Protein AF-A0A7J4J0P8-F1 (afdb_monomer)

Structure (mmCIF, N/CA/C/O backbone):
data_AF-A0A7J4J0P8-F1
#
_entry.id   AF-A0A7J4J0P8-F1
#
loop_
_atom_site.group_PDB
_atom_site.id
_atom_site.type_symbol
_atom_site.label_atom_id
_atom_site.label_alt_id
_atom_site.label_comp_id
_atom_site.label_asym_id
_atom_site.label_entity_id
_atom_site.label_seq_id
_atom_site.pdbx_PDB_ins_code
_atom_site.Cartn_x
_atom_site.Cartn_y
_atom_site.Cartn_z
_atom_site.occupancy
_atom_site.B_iso_or_equiv
_atom_site.auth_seq_id
_atom_site.auth_comp_id
_atom_site.auth_asym_id
_atom_site.auth_atom_id
_atom_site.pdbx_PDB_model_num
ATOM 1 N N . PHE A 1 1 ? 7.779 9.824 1.868 1.00 83.19 1 PHE A N 1
ATOM 2 C CA . PHE A 1 1 ? 7.404 8.677 2.742 1.00 83.19 1 PHE A CA 1
ATOM 3 C C . PHE A 1 1 ? 8.252 8.633 4.006 1.00 83.19 1 PHE A C 1
ATOM 5 O O . PHE A 1 1 ? 9.426 8.984 3.925 1.00 83.19 1 PHE A O 1
ATOM 12 N N . ASP A 1 2 ? 7.695 8.176 5.131 1.00 88.50 2 ASP A N 1
ATOM 13 C CA . ASP A 1 2 ? 8.438 7.918 6.383 1.00 88.50 2 ASP A CA 1
ATO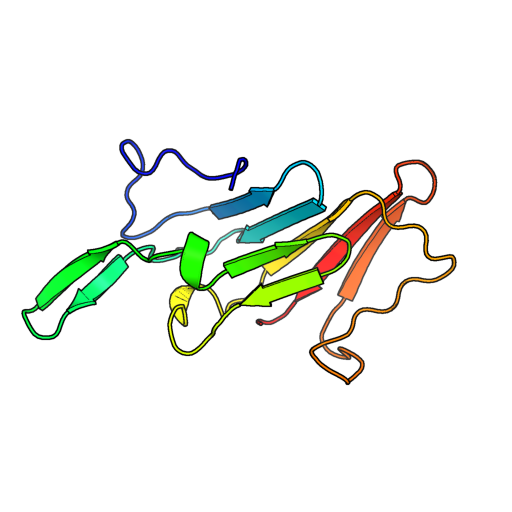M 14 C C . ASP A 1 2 ? 8.555 6.414 6.712 1.00 88.50 2 ASP A C 1
ATOM 16 O O . ASP A 1 2 ? 9.481 6.015 7.409 1.00 88.50 2 ASP A O 1
ATOM 20 N N . VAL A 1 3 ? 7.692 5.570 6.137 1.00 90.75 3 VAL A N 1
ATOM 21 C CA . VAL A 1 3 ? 7.823 4.109 6.133 1.00 90.75 3 VAL A CA 1
ATOM 22 C C . VAL A 1 3 ? 8.344 3.688 4.765 1.00 90.75 3 VAL A C 1
ATOM 24 O O . VAL A 1 3 ? 7.632 3.785 3.764 1.00 90.75 3 VAL A O 1
ATOM 27 N N . LYS A 1 4 ? 9.606 3.272 4.710 1.00 90.00 4 LYS A N 1
ATOM 28 C CA . LYS A 1 4 ? 10.288 2.767 3.512 1.00 90.00 4 LYS A CA 1
ATOM 29 C C . LYS A 1 4 ? 11.571 2.035 3.926 1.00 90.00 4 LYS A C 1
ATOM 31 O O . LYS A 1 4 ? 12.103 2.350 4.993 1.00 90.00 4 LYS A O 1
ATOM 36 N N . PRO A 1 5 ? 12.094 1.098 3.118 1.00 85.44 5 PRO A N 1
ATOM 37 C CA . PRO A 1 5 ? 13.397 0.506 3.393 1.00 85.44 5 PRO A CA 1
ATOM 38 C C . PRO A 1 5 ? 14.515 1.542 3.212 1.00 85.44 5 PRO A C 1
ATOM 40 O O . PRO A 1 5 ? 14.346 2.567 2.541 1.00 85.44 5 PRO A O 1
ATOM 43 N N . ASP A 1 6 ? 15.680 1.254 3.787 1.00 86.00 6 ASP A N 1
ATOM 44 C CA . ASP A 1 6 ? 16.890 2.009 3.483 1.00 86.00 6 ASP A CA 1
ATOM 45 C C . ASP A 1 6 ? 17.387 1.624 2.084 1.00 86.00 6 ASP A C 1
ATOM 47 O O . ASP A 1 6 ? 18.021 0.586 1.888 1.00 86.00 6 ASP A O 1
ATOM 51 N N . PHE A 1 7 ? 17.088 2.468 1.095 1.00 83.00 7 PHE A N 1
ATOM 52 C CA . PHE A 1 7 ? 17.482 2.261 -0.301 1.00 83.00 7 PHE A CA 1
ATOM 53 C C . PHE A 1 7 ? 18.998 2.302 -0.538 1.00 83.00 7 PHE A C 1
ATOM 55 O O . PHE A 1 7 ? 19.438 1.958 -1.632 1.00 83.00 7 PHE A O 1
ATOM 62 N N . ASN A 1 8 ? 19.800 2.742 0.436 1.00 83.56 8 ASN A N 1
ATOM 63 C CA . ASN A 1 8 ? 21.258 2.700 0.327 1.00 83.56 8 ASN A CA 1
ATOM 64 C C . ASN A 1 8 ? 21.842 1.381 0.843 1.00 83.56 8 ASN A C 1
ATOM 66 O O . ASN A 1 8 ? 22.951 1.025 0.457 1.00 83.56 8 ASN A O 1
ATOM 70 N N . ALA A 1 9 ? 21.101 0.659 1.684 1.00 83.56 9 ALA A N 1
ATOM 71 C CA . ALA A 1 9 ? 21.527 -0.607 2.279 1.00 83.56 9 ALA A CA 1
ATOM 72 C C . ALA A 1 9 ? 20.770 -1.831 1.730 1.00 83.56 9 ALA A C 1
ATOM 74 O O . ALA A 1 9 ? 21.167 -2.965 1.983 1.00 83.56 9 ALA A O 1
ATOM 75 N N . THR A 1 10 ? 19.676 -1.616 0.996 1.00 84.69 10 THR A N 1
ATOM 76 C CA . THR A 1 10 ? 18.821 -2.679 0.453 1.00 84.69 10 THR A CA 1
ATOM 77 C C . THR A 1 10 ? 19.107 -2.896 -1.026 1.00 84.69 10 THR A C 1
ATOM 79 O O . THR A 1 10 ? 19.220 -1.929 -1.780 1.00 84.69 10 THR A O 1
ATOM 82 N N . ASP A 1 11 ? 19.142 -4.156 -1.464 1.00 86.06 11 ASP A N 1
ATOM 83 C CA . ASP A 1 11 ? 19.132 -4.472 -2.891 1.00 86.06 11 ASP A CA 1
ATOM 84 C C . ASP A 1 11 ? 17.774 -4.107 -3.508 1.00 86.06 11 ASP A C 1
ATOM 86 O O . ASP A 1 11 ? 16.751 -4.763 -3.297 1.00 86.06 11 ASP A O 1
ATOM 90 N N . ILE A 1 12 ? 17.772 -3.018 -4.271 1.00 88.12 12 ILE A N 1
ATOM 91 C CA . ILE A 1 12 ? 16.588 -2.474 -4.935 1.00 88.12 12 ILE A CA 1
ATOM 92 C C . ILE A 1 12 ? 16.192 -3.249 -6.203 1.00 88.12 12 ILE A C 1
ATOM 94 O O . ILE A 1 12 ? 15.118 -2.994 -6.753 1.00 88.12 12 ILE A O 1
ATOM 98 N N . ASN A 1 13 ? 16.998 -4.230 -6.628 1.00 87.25 13 ASN A N 1
ATOM 99 C CA . ASN A 1 13 ? 16.713 -5.128 -7.753 1.00 87.25 13 ASN A CA 1
ATOM 100 C C . ASN A 1 13 ? 15.870 -6.348 -7.353 1.00 87.25 13 ASN A C 1
ATOM 102 O O . ASN A 1 13 ? 15.722 -7.294 -8.125 1.00 87.25 13 ASN A O 1
ATOM 106 N N . GLY A 1 14 ? 15.296 -6.353 -6.150 1.00 87.56 14 GLY A N 1
ATOM 107 C CA . GLY A 1 14 ? 14.478 -7.471 -5.695 1.00 87.56 14 GLY A CA 1
ATOM 108 C C . GLY A 1 14 ? 14.063 -7.356 -4.240 1.00 87.56 14 GLY A C 1
ATOM 109 O O . GLY A 1 14 ? 14.308 -8.273 -3.460 1.00 87.56 14 GLY A O 1
ATOM 110 N N . VAL A 1 15 ? 13.416 -6.251 -3.864 1.00 90.50 15 VAL A N 1
ATOM 111 C CA . VAL A 1 15 ? 13.032 -6.022 -2.468 1.00 90.50 15 VAL A CA 1
ATOM 112 C C . VAL A 1 15 ? 11.934 -6.998 -2.058 1.00 90.50 15 VAL A C 1
ATOM 114 O O . VAL A 1 15 ? 10.858 -7.028 -2.657 1.00 90.50 15 VAL A O 1
ATOM 117 N N . GLN A 1 16 ? 12.200 -7.775 -1.011 1.00 91.94 16 GLN A N 1
ATOM 118 C CA . GLN A 1 16 ? 11.222 -8.643 -0.360 1.00 91.94 16 GLN A CA 1
ATOM 119 C C . GLN A 1 16 ? 10.561 -7.932 0.814 1.00 91.94 16 GLN A C 1
ATOM 121 O O . GLN A 1 16 ? 11.196 -7.132 1.497 1.00 91.94 16 GLN A O 1
ATOM 126 N N . ASN A 1 17 ? 9.298 -8.272 1.085 1.00 91.12 17 ASN A N 1
ATOM 127 C CA . ASN A 1 17 ? 8.534 -7.729 2.214 1.00 91.12 17 ASN A CA 1
ATOM 128 C C . ASN A 1 17 ? 8.518 -6.192 2.224 1.00 91.12 17 ASN A C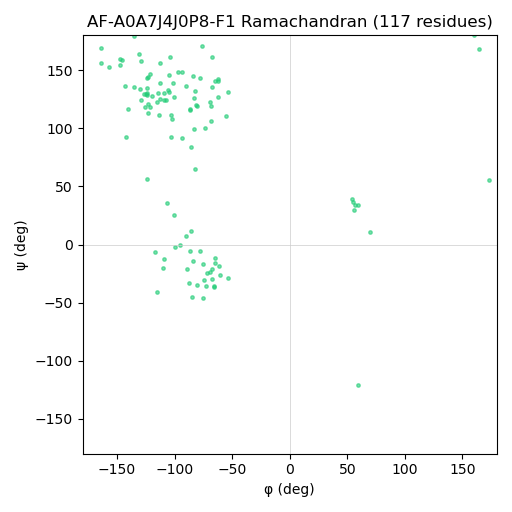 1
ATOM 130 O O . ASN A 1 17 ? 8.637 -5.560 3.273 1.00 91.12 17 ASN A O 1
ATOM 134 N N . LEU A 1 18 ? 8.399 -5.595 1.035 1.00 94.81 18 LEU A N 1
ATOM 135 C CA . LEU A 1 18 ? 8.437 -4.152 0.858 1.00 94.81 18 LEU A CA 1
ATOM 136 C C . LEU A 1 18 ? 7.274 -3.490 1.603 1.00 94.81 18 LEU A C 1
ATOM 138 O O . LEU A 1 18 ? 6.108 -3.809 1.355 1.00 94.81 18 LEU A O 1
ATOM 142 N N . GLU A 1 19 ? 7.596 -2.508 2.443 1.00 95.50 19 GLU A N 1
ATOM 143 C CA . GLU A 1 19 ? 6.625 -1.595 3.039 1.00 95.50 19 GLU A CA 1
ATOM 144 C C . GLU A 1 19 ? 6.856 -0.167 2.540 1.00 95.50 19 GLU A C 1
ATOM 146 O O . GLU A 1 19 ? 7.976 0.340 2.585 1.00 95.50 19 GLU A O 1
ATOM 151 N N . LEU A 1 20 ? 5.787 0.484 2.079 1.00 95.75 20 LEU A N 1
ATOM 152 C CA . LEU A 1 20 ? 5.779 1.887 1.661 1.00 95.75 20 LEU A CA 1
ATOM 153 C C . LEU A 1 20 ? 4.626 2.607 2.353 1.00 95.75 20 LEU A C 1
ATOM 155 O O . LEU A 1 20 ? 3.477 2.184 2.234 1.00 95.75 20 LEU A O 1
ATOM 159 N N . GLY A 1 21 ? 4.893 3.692 3.072 1.00 96.06 21 GLY A N 1
ATOM 160 C CA . GLY A 1 21 ? 3.866 4.325 3.889 1.00 96.06 21 GLY A CA 1
ATOM 161 C C . GLY A 1 21 ? 4.163 5.740 4.358 1.00 96.06 21 GLY A C 1
ATOM 162 O O . GLY A 1 21 ? 5.273 6.265 4.246 1.00 96.06 21 GLY A O 1
ATOM 163 N N . ILE A 1 22 ? 3.103 6.343 4.888 1.00 96.06 22 ILE A N 1
ATOM 164 C CA . ILE A 1 22 ? 3.130 7.559 5.690 1.00 96.06 22 ILE A CA 1
ATOM 165 C C . ILE A 1 22 ? 2.475 7.210 7.025 1.00 96.06 22 ILE A C 1
ATOM 167 O O . ILE A 1 22 ? 1.274 6.933 7.049 1.00 96.06 22 ILE A O 1
ATOM 171 N N . SER A 1 23 ? 3.227 7.221 8.128 1.00 93.56 23 SER A N 1
ATOM 172 C CA . SER A 1 23 ? 2.790 6.730 9.448 1.00 93.56 23 SER A CA 1
ATOM 173 C C . SER A 1 23 ? 1.480 7.357 9.921 1.00 93.56 23 SER A C 1
ATOM 175 O O . SER A 1 23 ? 0.705 6.722 10.629 1.00 93.56 23 SER A O 1
ATOM 177 N N . GLN A 1 24 ? 1.199 8.590 9.497 1.00 94.81 24 GLN A N 1
ATOM 178 C CA . GLN A 1 24 ? -0.037 9.298 9.823 1.00 94.81 24 GLN A CA 1
ATOM 179 C C . GLN A 1 24 ? -1.275 8.788 9.061 1.00 94.81 24 GLN A C 1
ATOM 181 O O . GLN A 1 24 ? -2.391 8.879 9.576 1.00 94.81 24 GLN A O 1
ATOM 186 N N . TYR A 1 25 ? -1.104 8.274 7.839 1.00 96.88 25 TYR A N 1
ATOM 187 C CA . TYR A 1 25 ? -2.206 8.007 6.906 1.00 96.88 25 TYR A CA 1
ATOM 188 C C . TYR A 1 25 ? -2.390 6.527 6.585 1.00 96.88 25 TYR A C 1
ATOM 190 O O . TYR A 1 25 ? -3.523 6.045 6.520 1.00 96.88 25 TYR A O 1
ATOM 198 N N . GLY A 1 26 ? -1.297 5.794 6.393 1.00 97.44 26 GLY A N 1
ATOM 199 C CA . GLY A 1 26 ? -1.356 4.390 6.027 1.00 97.44 26 GLY A CA 1
ATOM 200 C C . GLY A 1 26 ? -0.076 3.859 5.401 1.00 97.44 26 GLY A C 1
ATOM 201 O O . GLY A 1 26 ? 0.900 4.582 5.211 1.00 97.44 26 GLY A O 1
ATOM 202 N N . LYS A 1 27 ? -0.100 2.575 5.058 1.00 97.62 27 LYS A N 1
ATOM 203 C CA . LYS A 1 27 ? 0.981 1.883 4.360 1.00 97.62 27 LYS A CA 1
ATOM 204 C C . LYS A 1 27 ? 0.466 0.813 3.403 1.00 97.62 27 LYS A C 1
ATOM 206 O O . LYS A 1 27 ? -0.647 0.308 3.553 1.00 97.62 27 LYS A O 1
ATOM 211 N N . ILE A 1 28 ? 1.320 0.469 2.452 1.00 97.69 28 ILE A N 1
ATOM 212 C CA . ILE A 1 28 ? 1.214 -0.644 1.516 1.00 97.69 28 ILE A CA 1
ATOM 213 C C . ILE A 1 28 ? 2.277 -1.664 1.922 1.00 97.69 28 ILE A C 1
ATOM 215 O O . ILE A 1 28 ? 3.439 -1.292 2.079 1.00 97.69 28 ILE A O 1
ATOM 219 N N . SER A 1 29 ? 1.891 -2.927 2.060 1.00 97.44 29 SER A N 1
ATOM 220 C CA . SER A 1 29 ? 2.793 -4.033 2.382 1.00 97.44 29 SER A CA 1
ATOM 221 C C . SER A 1 29 ? 2.705 -5.110 1.295 1.00 97.44 29 SER A C 1
ATOM 223 O O . SER A 1 29 ? 1.637 -5.687 1.065 1.00 97.44 29 SER A O 1
ATOM 225 N N . TYR A 1 30 ? 3.836 -5.405 0.653 1.00 96.31 30 TYR A N 1
ATOM 226 C CA . TYR A 1 30 ? 3.991 -6.475 -0.336 1.00 96.31 30 TYR A CA 1
ATOM 227 C C . TYR A 1 30 ? 4.705 -7.667 0.307 1.00 96.31 30 TYR A C 1
ATOM 229 O O . TYR A 1 30 ? 5.933 -7.727 0.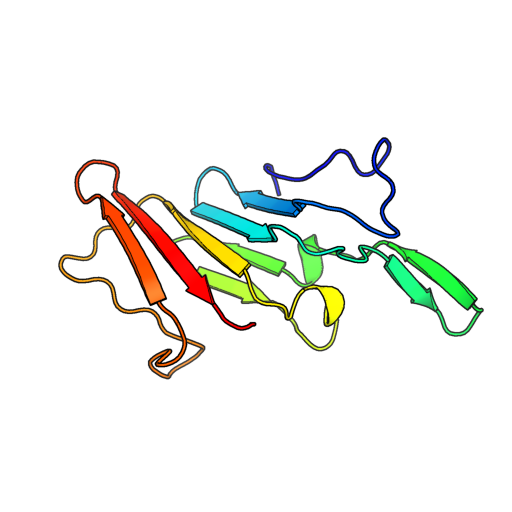344 1.00 96.31 30 TYR A O 1
ATOM 237 N N . ALA A 1 31 ? 3.939 -8.620 0.833 1.00 92.38 31 ALA A N 1
ATOM 238 C CA . ALA A 1 31 ? 4.490 -9.843 1.416 1.00 92.38 31 ALA A CA 1
ATOM 239 C C . ALA A 1 31 ? 4.761 -10.904 0.336 1.00 92.38 31 ALA A C 1
ATOM 241 O O . ALA A 1 31 ? 3.984 -11.039 -0.608 1.00 92.38 31 ALA A O 1
ATOM 242 N N . ASN A 1 32 ? 5.829 -11.693 0.503 1.00 87.25 32 ASN A N 1
ATOM 243 C CA . ASN A 1 32 ? 6.156 -12.845 -0.358 1.00 87.25 32 ASN A CA 1
ATOM 244 C C . ASN A 1 32 ? 6.276 -12.515 -1.861 1.00 87.25 32 ASN A C 1
ATOM 246 O O . ASN A 1 32 ? 5.993 -13.355 -2.719 1.00 87.25 32 ASN A O 1
ATOM 250 N N . LYS A 1 33 ? 6.681 -11.286 -2.194 1.00 88.44 33 LYS A N 1
ATOM 251 C CA . LYS A 1 33 ? 6.884 -10.829 -3.569 1.00 88.44 33 LYS A CA 1
ATOM 252 C C . LYS A 1 33 ? 8.193 -10.057 -3.667 1.00 88.44 33 LYS A C 1
ATOM 254 O O . LYS A 1 33 ? 8.460 -9.205 -2.825 1.00 88.44 33 LYS A O 1
ATOM 259 N N . ASN A 1 34 ? 8.971 -10.340 -4.711 1.00 91.69 34 ASN A N 1
ATOM 260 C CA . ASN A 1 34 ? 10.113 -9.513 -5.083 1.00 91.69 34 ASN A CA 1
ATOM 261 C C . ASN A 1 34 ? 9.594 -8.314 -5.877 1.00 91.69 34 ASN A C 1
ATOM 263 O O . ASN A 1 34 ? 8.975 -8.493 -6.930 1.00 91.69 34 ASN A O 1
ATOM 267 N N . ILE A 1 35 ? 9.841 -7.114 -5.366 1.00 94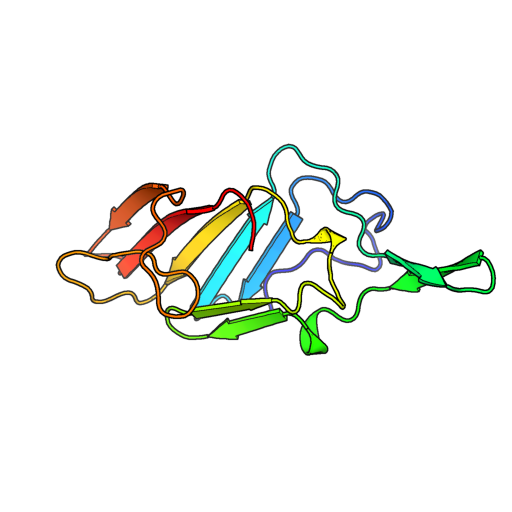.06 35 ILE A N 1
ATOM 268 C CA . ILE A 1 35 ? 9.492 -5.860 -6.024 1.00 94.06 35 ILE A CA 1
ATOM 269 C C . ILE A 1 35 ? 10.769 -5.204 -6.543 1.00 94.06 35 ILE A C 1
ATOM 271 O O . ILE A 1 35 ? 11.707 -4.955 -5.786 1.00 94.06 35 ILE A O 1
ATOM 275 N N . LEU A 1 36 ? 10.788 -4.913 -7.842 1.00 93.38 36 LEU A N 1
ATOM 276 C CA . LEU A 1 36 ? 11.847 -4.136 -8.476 1.00 93.38 36 LEU A CA 1
ATOM 277 C C . LEU A 1 36 ? 11.586 -2.653 -8.216 1.00 93.38 36 LEU A C 1
ATOM 279 O O . LEU A 1 36 ? 10.556 -2.127 -8.633 1.00 93.38 36 LEU A O 1
ATOM 283 N N . LEU A 1 37 ? 12.517 -1.982 -7.538 1.00 91.75 37 LEU A N 1
ATOM 284 C CA . LEU A 1 37 ? 12.481 -0.532 -7.314 1.00 91.75 37 LEU A CA 1
ATOM 285 C C . LEU A 1 37 ? 13.400 0.225 -8.277 1.00 91.75 3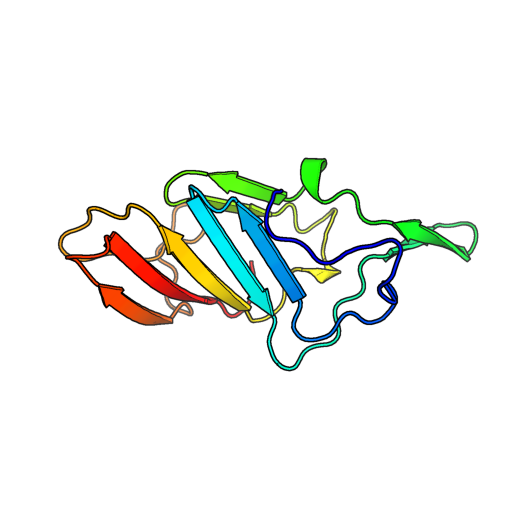7 LEU A C 1
ATOM 287 O O . LEU A 1 37 ? 13.821 1.354 -8.010 1.00 91.75 37 LEU A O 1
ATOM 291 N N . VAL A 1 38 ? 13.650 -0.395 -9.427 1.00 91.62 38 VAL A N 1
ATOM 292 C CA . VAL A 1 38 ? 14.355 0.168 -10.572 1.00 91.62 38 VAL A CA 1
ATOM 293 C C . VAL A 1 38 ? 13.537 -0.030 -11.848 1.00 91.62 38 VAL A C 1
ATOM 295 O O . VAL A 1 38 ? 12.672 -0.910 -11.939 1.00 91.62 38 VAL A O 1
ATOM 298 N N . LYS A 1 39 ? 13.813 0.802 -12.846 1.00 89.56 39 LYS A N 1
ATOM 299 C CA . LYS A 1 39 ? 13.396 0.617 -14.236 1.00 89.56 39 LYS A CA 1
ATOM 300 C C . LYS A 1 39 ? 14.643 0.644 -15.115 1.00 89.56 39 LYS A C 1
ATOM 302 O O . LYS A 1 39 ? 15.547 1.437 -14.870 1.00 89.56 39 LYS A O 1
ATOM 307 N N . THR A 1 40 ? 14.657 -0.177 -16.152 1.00 88.62 40 THR A N 1
ATOM 308 C CA . THR A 1 40 ? 15.730 -0.156 -17.146 1.00 88.62 40 THR A CA 1
ATOM 309 C C . THR A 1 40 ? 15.441 0.937 -18.174 1.00 88.62 40 THR A C 1
ATOM 311 O O . THR A 1 40 ? 14.348 0.991 -18.746 1.00 88.62 40 THR A O 1
ATOM 314 N N . THR A 1 41 ? 16.393 1.843 -18.380 1.00 87.81 41 THR A N 1
ATOM 315 C CA . THR A 1 41 ? 16.305 2.925 -19.368 1.00 87.81 41 THR A CA 1
ATOM 316 C C . THR A 1 41 ? 16.539 2.398 -20.786 1.00 87.81 41 THR A C 1
ATOM 318 O O . THR A 1 41 ? 16.969 1.263 -20.992 1.00 87.81 41 THR A O 1
ATOM 321 N N . ALA A 1 42 ? 16.305 3.240 -21.799 1.00 88.75 42 ALA A N 1
ATOM 322 C CA . ALA A 1 42 ? 16.603 2.897 -23.193 1.00 88.75 42 ALA A CA 1
ATOM 323 C C . ALA A 1 42 ? 18.101 2.612 -23.439 1.00 88.75 42 ALA A C 1
ATOM 325 O O . ALA A 1 42 ? 18.457 1.991 -24.437 1.00 88.75 42 ALA A O 1
ATOM 326 N N . GLN A 1 43 ? 18.968 3.064 -22.532 1.00 91.88 43 GLN A N 1
ATOM 327 C CA . GLN A 1 43 ? 20.412 2.863 -22.554 1.00 91.88 43 GLN A CA 1
ATOM 328 C C . GLN A 1 43 ? 20.848 1.585 -21.811 1.00 91.88 43 GLN A C 1
ATOM 330 O O . GLN A 1 43 ? 22.045 1.355 -21.674 1.00 91.88 43 GLN A O 1
ATOM 335 N N . ASN A 1 44 ? 19.905 0.738 -21.373 1.00 87.00 44 ASN A N 1
ATOM 336 C CA . ASN A 1 44 ? 20.149 -0.440 -20.529 1.00 87.00 44 ASN A CA 1
ATOM 337 C C . ASN A 1 44 ? 20.804 -0.105 -19.177 1.00 87.00 44 ASN A C 1
ATOM 339 O O . ASN A 1 44 ? 21.597 -0.886 -18.656 1.00 87.00 44 ASN A O 1
ATOM 343 N N . GLU A 1 45 ? 20.465 1.050 -18.605 1.00 87.38 45 GLU A N 1
ATOM 344 C CA . GLU A 1 45 ? 20.893 1.446 -17.263 1.00 87.38 45 GLU A CA 1
ATOM 345 C C . GLU A 1 45 ? 19.731 1.300 -16.280 1.00 87.38 45 GLU A C 1
ATOM 347 O O . GLU A 1 45 ? 18.580 1.556 -16.637 1.00 87.38 45 GLU A O 1
ATOM 352 N N . ASP A 1 46 ? 20.018 0.926 -15.035 1.00 88.00 46 ASP A N 1
ATOM 353 C CA . ASP A 1 46 ? 18.997 0.855 -13.992 1.00 88.00 46 ASP A CA 1
ATOM 354 C C . ASP A 1 46 ? 18.816 2.219 -13.318 1.00 88.00 46 ASP A C 1
ATOM 356 O O . ASP A 1 46 ? 19.711 2.749 -12.658 1.00 88.00 46 ASP A O 1
ATOM 360 N N . GLU A 1 47 ? 17.618 2.782 -13.455 1.00 88.75 47 GLU A N 1
ATOM 361 C CA . GLU A 1 47 ? 17.212 4.027 -12.812 1.00 88.75 47 GLU A CA 1
ATOM 362 C C . GLU A 1 47 ? 16.256 3.731 -11.650 1.00 88.75 47 GLU A C 1
ATOM 364 O O . GLU A 1 47 ? 15.284 2.985 -11.794 1.00 88.75 47 GLU A O 1
ATOM 369 N N . ARG A 1 48 ? 16.499 4.344 -10.485 1.00 88.94 48 ARG A N 1
ATOM 370 C CA . ARG A 1 48 ? 15.623 4.210 -9.309 1.00 88.94 48 ARG A CA 1
ATOM 371 C C . ARG A 1 48 ? 14.226 4.760 -9.603 1.00 88.94 48 ARG A C 1
ATOM 373 O O . ARG A 1 48 ? 14.079 5.814 -10.217 1.00 88.94 48 ARG A O 1
ATOM 380 N N . LEU A 1 49 ? 13.193 4.081 -9.105 1.00 90.44 49 LEU A N 1
ATOM 381 C CA . LEU A 1 49 ? 11.820 4.573 -9.228 1.00 90.44 49 LEU A CA 1
ATOM 382 C C . LEU A 1 49 ? 11.603 5.845 -8.401 1.00 90.44 49 LEU A C 1
ATOM 384 O O . LEU A 1 49 ? 11.970 5.911 -7.225 1.00 90.44 49 LEU A O 1
ATOM 388 N N . ASN A 1 50 ? 10.934 6.834 -8.995 1.00 89.62 50 ASN A N 1
ATOM 389 C CA . ASN A 1 50 ? 10.521 8.041 -8.289 1.00 89.62 50 ASN A CA 1
ATOM 390 C C . ASN A 1 50 ? 9.174 7.818 -7.586 1.00 89.62 50 ASN A C 1
ATOM 392 O O . ASN A 1 50 ? 8.107 8.140 -8.104 1.00 89.62 50 ASN A O 1
ATOM 396 N N . LEU A 1 51 ? 9.230 7.244 -6.385 1.00 91.88 51 LEU A N 1
ATOM 397 C CA . LEU A 1 51 ? 8.030 6.938 -5.609 1.00 91.88 51 LEU A CA 1
ATOM 398 C C . LEU A 1 51 ? 7.272 8.199 -5.173 1.00 91.88 51 LEU A C 1
ATOM 400 O O . LEU A 1 51 ? 6.049 8.171 -5.134 1.00 91.88 51 LEU A O 1
ATOM 404 N N . ASP A 1 52 ? 7.958 9.297 -4.843 1.00 89.25 52 ASP A N 1
ATOM 405 C CA . ASP A 1 52 ? 7.296 10.503 -4.320 1.00 89.25 52 ASP A CA 1
ATOM 406 C C . ASP A 1 52 ? 6.493 11.251 -5.406 1.00 89.25 52 ASP A C 1
ATOM 408 O O . ASP A 1 52 ? 5.540 11.960 -5.084 1.00 89.25 52 ASP A O 1
ATOM 412 N N . ALA A 1 53 ? 6.842 11.084 -6.689 1.00 91.81 53 ALA A N 1
ATOM 413 C CA . ALA A 1 53 ? 6.107 11.682 -7.807 1.00 91.81 53 ALA A CA 1
ATOM 414 C C . ALA A 1 53 ? 4.847 10.891 -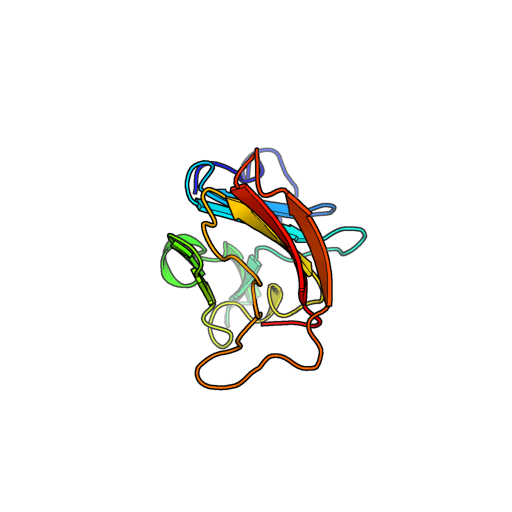8.199 1.00 91.81 53 ALA A C 1
ATOM 416 O O . ALA A 1 53 ? 3.842 11.481 -8.593 1.00 91.81 53 ALA A O 1
ATOM 417 N N . ASP A 1 54 ? 4.901 9.561 -8.096 1.00 94.00 54 ASP A N 1
ATOM 418 C CA . ASP A 1 54 ? 3.913 8.666 -8.708 1.00 94.00 54 ASP A CA 1
ATOM 419 C C . ASP A 1 54 ? 3.109 7.828 -7.697 1.00 94.00 54 ASP A C 1
ATOM 421 O O . ASP A 1 54 ? 2.151 7.151 -8.083 1.00 94.00 54 ASP A O 1
ATOM 425 N N . LEU A 1 55 ? 3.449 7.886 -6.405 1.00 95.50 55 LEU A N 1
ATOM 426 C CA . LEU A 1 55 ? 2.693 7.288 -5.307 1.00 95.50 55 LEU A CA 1
ATOM 427 C C . LEU A 1 55 ? 2.335 8.361 -4.269 1.00 95.50 55 LEU A C 1
ATOM 429 O O . LEU A 1 55 ? 3.187 9.073 -3.752 1.00 95.50 55 LEU A O 1
ATOM 433 N N . ASN A 1 56 ? 1.057 8.442 -3.908 1.00 96.25 56 ASN A N 1
ATOM 434 C CA . ASN A 1 56 ? 0.574 9.342 -2.865 1.00 96.25 56 ASN A CA 1
ATOM 435 C C . ASN A 1 56 ? -0.295 8.582 -1.863 1.00 96.25 56 ASN A C 1
ATOM 437 O O . ASN A 1 56 ? -1.197 7.837 -2.252 1.00 96.25 56 ASN A O 1
ATOM 441 N N . ILE A 1 57 ? -0.046 8.810 -0.575 1.00 97.12 57 ILE A N 1
ATOM 442 C CA . ILE A 1 57 ? -0.820 8.264 0.536 1.00 97.12 57 ILE A CA 1
ATOM 443 C C . ILE A 1 57 ? -1.346 9.446 1.345 1.00 97.12 57 ILE A C 1
ATOM 445 O O . ILE A 1 57 ? -0.586 10.230 1.903 1.00 97.12 57 ILE A O 1
ATOM 449 N N . SER A 1 58 ? -2.662 9.570 1.422 1.00 96.31 58 SER A N 1
ATOM 450 C CA . SER A 1 58 ? -3.340 10.599 2.201 1.00 96.31 58 SER A CA 1
ATOM 451 C C . SER A 1 58 ? -4.498 9.989 2.984 1.00 96.31 58 SER A C 1
ATOM 453 O O . SER A 1 58 ? -4.731 8.777 2.948 1.00 96.31 58 SER A O 1
ATOM 455 N N . GLN A 1 59 ? -5.215 10.810 3.750 1.00 96.12 59 GLN A N 1
ATOM 456 C CA . GLN A 1 59 ? -6.265 10.327 4.641 1.00 96.12 59 GLN A CA 1
ATOM 457 C C . GLN A 1 59 ? -7.318 9.501 3.882 1.00 96.12 59 GLN A C 1
ATOM 459 O O . GLN A 1 59 ? -8.098 10.030 3.092 1.00 96.12 59 GLN A O 1
ATOM 464 N N . GLY A 1 60 ? -7.352 8.191 4.145 1.00 95.69 60 GLY A N 1
ATOM 465 C CA . GLY A 1 60 ? -8.310 7.269 3.533 1.00 95.69 60 GLY A CA 1
ATOM 466 C C . GLY A 1 60 ? -8.107 7.001 2.037 1.00 95.69 60 GLY A C 1
ATOM 467 O O . GLY A 1 60 ? -8.994 6.415 1.418 1.00 95.69 60 GLY A O 1
ATOM 468 N N . LYS A 1 61 ? -6.985 7.427 1.440 1.00 95.69 61 LYS A N 1
ATOM 469 C CA . LYS A 1 61 ? -6.758 7.342 -0.007 1.00 95.69 61 LYS A CA 1
ATOM 470 C C . LYS A 1 61 ? -5.305 7.017 -0.334 1.00 95.69 61 LYS A C 1
ATOM 472 O O . LYS A 1 61 ? -4.384 7.624 0.199 1.00 95.69 61 LYS A O 1
ATOM 477 N N . ILE A 1 62 ? -5.118 6.110 -1.289 1.00 96.81 62 ILE A N 1
ATOM 478 C CA . ILE A 1 62 ? -3.826 5.841 -1.923 1.00 96.81 62 ILE A CA 1
ATOM 479 C C . ILE A 1 62 ? -4.003 6.013 -3.427 1.00 96.81 62 ILE A C 1
ATOM 481 O O . ILE A 1 62 ? -5.000 5.563 -3.989 1.00 96.81 62 ILE A O 1
ATOM 485 N N . THR A 1 63 ? -3.067 6.706 -4.068 1.00 95.31 63 THR A N 1
ATOM 486 C CA . THR A 1 63 ? -3.051 6.919 -5.520 1.00 95.31 63 THR A CA 1
ATOM 487 C C . THR A 1 63 ? -1.715 6.452 -6.069 1.00 95.31 63 THR A C 1
ATOM 489 O O . THR A 1 63 ? -0.686 6.862 -5.545 1.00 95.31 63 THR A O 1
ATOM 492 N N . LEU A 1 64 ? -1.745 5.622 -7.111 1.00 95.44 64 LEU A N 1
ATOM 493 C CA . LEU A 1 64 ? -0.566 5.126 -7.814 1.00 95.44 64 LEU A CA 1
ATOM 494 C C . LEU A 1 64 ? -0.721 5.406 -9.311 1.00 95.44 64 LEU A C 1
ATOM 496 O O . LEU A 1 64 ? -1.740 5.044 -9.902 1.00 95.44 64 LEU A O 1
ATOM 500 N N . ASN A 1 65 ? 0.292 6.001 -9.931 1.00 94.69 65 ASN A N 1
ATOM 501 C CA . ASN A 1 65 ? 0.378 6.104 -11.380 1.00 94.69 65 ASN A CA 1
ATOM 502 C C . ASN A 1 65 ? 0.964 4.812 -11.965 1.00 94.69 65 ASN A C 1
ATOM 504 O O . ASN A 1 65 ? 2.176 4.604 -11.980 1.00 94.69 65 ASN A O 1
ATOM 508 N N . GLN A 1 66 ? 0.090 3.938 -12.461 1.00 92.31 66 GLN A N 1
ATOM 509 C CA . GLN A 1 66 ? 0.475 2.619 -12.974 1.00 92.31 66 GLN A CA 1
ATOM 510 C C . GLN A 1 66 ? 1.319 2.668 -14.250 1.00 92.31 66 GLN A C 1
ATOM 512 O O . GLN A 1 66 ? 2.027 1.707 -14.535 1.00 92.31 66 GLN A O 1
ATOM 517 N N . ASN A 1 67 ? 1.269 3.774 -14.997 1.00 91.31 67 ASN A N 1
ATOM 518 C CA . ASN A 1 67 ? 2.101 3.953 -16.184 1.00 91.31 67 ASN A CA 1
ATOM 519 C C . ASN A 1 67 ? 3.565 4.213 -15.805 1.00 91.31 67 ASN A C 1
ATOM 521 O O . ASN A 1 67 ? 4.465 3.742 -16.494 1.00 91.31 67 ASN A O 1
ATOM 525 N N . SER A 1 68 ? 3.803 4.929 -14.702 1.00 91.12 68 SER A N 1
ATOM 526 C CA . SER A 1 68 ? 5.153 5.216 -14.202 1.00 91.12 68 SER A CA 1
ATOM 527 C C . SER A 1 68 ? 5.692 4.131 -13.268 1.00 91.12 68 SER A C 1
ATOM 529 O O . SER A 1 68 ? 6.896 3.888 -13.247 1.00 91.12 68 SER A O 1
ATOM 531 N N . LEU A 1 69 ? 4.814 3.484 -12.489 1.00 93.94 69 LEU A N 1
ATOM 532 C CA . LEU A 1 69 ? 5.164 2.479 -11.476 1.00 93.94 69 LEU A CA 1
ATOM 533 C C . LEU A 1 69 ? 4.433 1.136 -11.695 1.00 93.94 69 LEU A C 1
ATOM 535 O O . LEU A 1 69 ? 3.754 0.649 -10.782 1.00 93.94 69 LEU A O 1
ATOM 539 N N . PRO A 1 70 ? 4.553 0.491 -12.873 1.00 93.50 70 PRO A N 1
ATOM 540 C CA . PRO A 1 70 ? 3.924 -0.808 -13.122 1.00 93.50 70 PRO A CA 1
ATOM 541 C C . PRO A 1 70 ? 4.430 -1.899 -12.166 1.00 93.50 70 PRO A C 1
ATOM 543 O O . PRO A 1 70 ? 3.690 -2.830 -11.852 1.00 93.50 70 PRO A O 1
ATOM 546 N N . GLN A 1 71 ? 5.651 -1.760 -11.634 1.00 92.00 71 GLN A N 1
ATOM 547 C CA . GLN A 1 71 ? 6.257 -2.681 -10.666 1.00 92.00 71 GLN A CA 1
ATOM 548 C C . GLN A 1 71 ? 5.523 -2.722 -9.320 1.00 92.00 71 GLN A C 1
ATOM 550 O O . GLN A 1 71 ? 5.757 -3.636 -8.534 1.00 92.00 71 GLN A O 1
ATOM 555 N N . LEU A 1 72 ? 4.656 -1.746 -9.034 1.00 94.25 72 LEU A N 1
ATOM 556 C CA . LEU A 1 72 ? 3.843 -1.706 -7.817 1.00 94.25 72 LEU A CA 1
ATOM 557 C C . LEU A 1 72 ? 2.407 -2.196 -8.048 1.00 94.25 72 LEU A C 1
ATOM 559 O O . LEU A 1 72 ? 1.628 -2.301 -7.104 1.00 94.25 72 LEU A O 1
ATOM 563 N N . ASN A 1 73 ? 2.038 -2.543 -9.283 1.00 94.12 73 ASN A N 1
ATOM 564 C CA . ASN A 1 73 ? 0.719 -3.086 -9.589 1.00 94.12 73 ASN A CA 1
ATOM 565 C C . ASN A 1 73 ? 0.641 -4.599 -9.309 1.00 94.12 73 ASN A C 1
ATOM 567 O O . ASN A 1 73 ? 0.465 -5.413 -10.215 1.00 94.12 73 ASN A O 1
ATOM 571 N N . PHE A 1 74 ? 0.781 -4.973 -8.039 1.00 94.12 74 PHE A N 1
ATOM 572 C CA . PHE A 1 74 ? 0.700 -6.357 -7.576 1.00 94.12 74 PHE A CA 1
ATOM 573 C C . PHE A 1 74 ? -0.242 -6.495 -6.379 1.00 94.12 74 PHE A C 1
ATOM 575 O O . PHE A 1 74 ? -0.557 -5.494 -5.727 1.00 94.12 74 PHE A O 1
ATOM 582 N N . PRO A 1 75 ? -0.667 -7.731 -6.052 1.00 95.94 75 PRO A N 1
ATOM 583 C CA . PRO A 1 75 ? -1.404 -7.982 -4.830 1.00 95.94 75 PRO A CA 1
ATOM 584 C C . PRO A 1 75 ? -0.655 -7.454 -3.606 1.00 95.94 75 PRO A C 1
ATOM 586 O O . PRO A 1 75 ? 0.537 -7.717 -3.435 1.00 95.94 75 PRO A O 1
ATOM 589 N N . ALA A 1 76 ? -1.364 -6.716 -2.759 1.00 97.38 76 ALA A N 1
ATOM 590 C CA . ALA A 1 76 ? -0.792 -6.065 -1.589 1.00 97.38 76 ALA A CA 1
ATOM 591 C C . ALA A 1 76 ? -1.804 -5.989 -0.447 1.00 97.38 76 ALA A C 1
ATOM 593 O O . ALA A 1 76 ? -3.021 -6.046 -0.658 1.00 97.38 76 ALA A O 1
ATOM 594 N N . THR A 1 77 ? -1.288 -5.809 0.764 1.00 98.25 77 THR A N 1
ATOM 595 C CA . THR A 1 77 ? -2.090 -5.472 1.940 1.00 98.25 77 THR A CA 1
ATOM 596 C C . THR A 1 77 ? -1.966 -3.983 2.210 1.00 98.25 77 THR A C 1
ATOM 598 O O . THR A 1 77 ? -0.865 -3.451 2.330 1.00 98.25 77 THR A O 1
ATOM 601 N N . ILE A 1 78 ? -3.102 -3.310 2.322 1.00 98.06 78 ILE A N 1
ATOM 602 C CA . ILE A 1 78 ? -3.197 -1.898 2.653 1.00 98.06 78 ILE A CA 1
ATOM 603 C C . ILE A 1 78 ? -3.648 -1.758 4.099 1.00 98.06 78 ILE A C 1
ATOM 605 O O . ILE A 1 78 ? -4.658 -2.339 4.501 1.00 98.06 78 ILE A O 1
ATOM 609 N N . THR A 1 79 ? -2.939 -0.922 4.847 1.00 98.25 79 THR A N 1
ATOM 610 C CA . THR A 1 79 ? -3.341 -0.476 6.179 1.00 98.25 79 THR A CA 1
ATOM 611 C C . THR A 1 79 ? -3.588 1.022 6.129 1.00 98.25 79 THR A C 1
ATOM 613 O O . THR A 1 79 ? -2.689 1.778 5.778 1.00 98.25 79 THR A O 1
ATOM 616 N N . LEU A 1 80 ? -4.788 1.462 6.497 1.00 98.00 80 LEU A N 1
ATOM 617 C CA . LEU A 1 80 ? -5.144 2.874 6.624 1.00 98.00 80 LEU A CA 1
ATOM 618 C C . LEU A 1 80 ? -5.405 3.223 8.087 1.00 98.00 80 LEU A C 1
ATOM 620 O O . LEU A 1 80 ? -6.066 2.471 8.812 1.00 98.00 80 LEU A O 1
ATOM 624 N N . TYR A 1 81 ? -4.918 4.387 8.501 1.00 97.25 81 TYR A N 1
ATOM 625 C CA . TYR A 1 81 ? -5.055 4.901 9.860 1.00 97.25 81 TYR A CA 1
ATOM 626 C C . TYR A 1 81 ? -6.109 6.011 9.935 1.00 97.25 81 TYR A C 1
ATOM 628 O O . TYR A 1 81 ? -6.488 6.617 8.929 1.00 97.25 81 TYR A O 1
ATOM 636 N N . ASN A 1 82 ? -6.592 6.288 11.148 1.00 95.44 82 ASN A N 1
ATOM 637 C CA . ASN A 1 82 ? -7.561 7.352 11.430 1.00 95.44 82 ASN A CA 1
ATOM 638 C C . ASN A 1 82 ? -8.877 7.242 10.631 1.00 95.44 82 ASN A C 1
ATOM 640 O O . ASN A 1 82 ? -9.500 8.242 10.274 1.00 95.44 82 ASN A O 1
ATOM 644 N N . ILE A 1 83 ? -9.332 6.015 10.363 1.00 96.12 83 ILE A N 1
ATOM 645 C CA . ILE A 1 83 ? -10.561 5.739 9.615 1.00 96.12 83 ILE A CA 1
ATOM 646 C C . ILE A 1 83 ? -11.792 5.733 10.535 1.00 96.12 83 ILE A C 1
ATOM 648 O O . ILE A 1 83 ? -11.943 4.854 11.385 1.00 96.12 83 ILE A O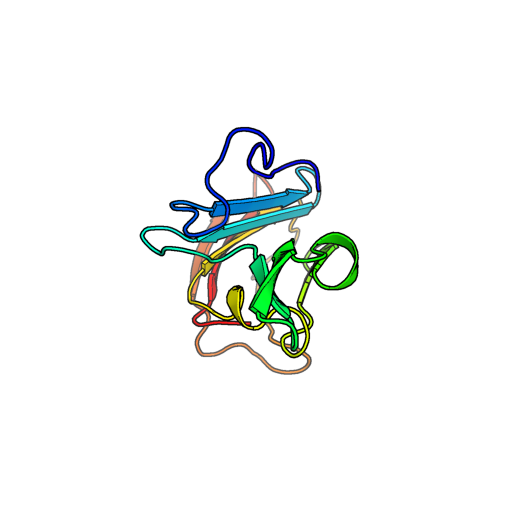 1
ATOM 652 N N . ASN A 1 84 ? -12.709 6.683 10.314 1.00 93.50 84 ASN A N 1
ATOM 653 C CA . ASN A 1 84 ? -13.918 6.912 11.126 1.00 93.50 84 ASN A CA 1
ATOM 654 C C . ASN A 1 84 ? -15.229 6.462 10.439 1.00 93.50 84 ASN A C 1
ATOM 656 O O . ASN A 1 84 ? -16.260 7.115 10.581 1.00 93.50 84 ASN A O 1
ATOM 660 N N . PHE A 1 85 ? -15.221 5.370 9.670 1.00 91.56 85 PHE A N 1
ATOM 661 C CA . PHE A 1 85 ? -16.441 4.863 9.026 1.00 91.56 85 PHE A CA 1
ATOM 662 C C . PHE A 1 85 ? -17.183 3.859 9.913 1.00 91.56 85 PHE A C 1
ATOM 664 O O . PHE A 1 85 ? -16.591 2.926 10.441 1.00 91.56 85 PHE A O 1
ATOM 671 N N . THR A 1 86 ? -18.513 3.953 10.003 1.00 90.25 86 THR A N 1
ATOM 672 C CA . THR A 1 86 ? -19.308 2.944 10.732 1.00 90.25 86 THR A CA 1
ATOM 673 C C . THR A 1 86 ? -19.241 1.570 10.058 1.00 90.25 86 THR A C 1
ATOM 675 O O . THR A 1 86 ? -19.206 0.546 10.751 1.00 90.25 86 THR A O 1
ATOM 678 N N . ARG A 1 87 ? -19.218 1.562 8.717 1.00 89.81 87 ARG A N 1
ATOM 679 C CA . ARG A 1 87 ? -19.084 0.391 7.838 1.00 89.81 87 ARG A CA 1
ATOM 680 C C . ARG A 1 87 ? -18.208 0.780 6.633 1.00 89.81 87 ARG A C 1
ATOM 682 O O . ARG A 1 87 ? -18.742 1.341 5.679 1.00 89.81 87 ARG A O 1
ATOM 689 N N . PRO A 1 88 ? -16.880 0.576 6.684 1.00 93.06 88 PRO A N 1
ATOM 690 C CA . PRO A 1 88 ? -16.001 0.966 5.586 1.00 93.06 88 PRO A CA 1
ATOM 691 C C . PRO A 1 88 ? -16.294 0.150 4.320 1.00 93.06 88 PRO A C 1
ATOM 693 O O . PRO A 1 88 ? -16.523 -1.056 4.392 1.00 93.06 88 PRO A O 1
ATOM 696 N N . GLN A 1 89 ? -16.247 0.813 3.165 1.00 94.81 89 GLN A N 1
ATOM 697 C CA . GLN A 1 89 ? -16.303 0.189 1.845 1.00 94.81 89 GLN A CA 1
ATOM 698 C C . GLN A 1 89 ? -15.067 0.611 1.054 1.00 94.81 89 GLN A C 1
ATOM 700 O O . GLN A 1 89 ? -14.752 1.799 0.975 1.00 94.81 89 GLN A O 1
ATOM 705 N N . ILE A 1 90 ? -14.376 -0.360 0.460 1.00 96.94 90 ILE A N 1
ATOM 706 C CA . ILE A 1 90 ? -13.210 -0.091 -0.382 1.00 96.94 90 ILE A CA 1
ATOM 707 C C . ILE A 1 90 ? -13.685 0.285 -1.786 1.00 96.94 90 ILE A C 1
ATOM 709 O O . ILE A 1 90 ? -14.528 -0.397 -2.372 1.00 96.94 90 ILE A O 1
ATOM 713 N N . ARG A 1 91 ? -13.137 1.372 -2.332 1.00 95.44 91 ARG A N 1
ATOM 714 C CA . ARG A 1 91 ? -13.417 1.848 -3.690 1.00 95.44 91 ARG A CA 1
ATOM 715 C C . ARG A 1 91 ? -12.125 1.955 -4.486 1.00 95.44 91 ARG A C 1
ATOM 717 O O . ARG A 1 91 ? -11.100 2.354 -3.939 1.00 95.44 91 ARG A O 1
ATOM 724 N N . LYS A 1 92 ? -12.204 1.641 -5.777 1.00 93.44 92 LYS A N 1
ATOM 725 C CA . LYS A 1 92 ? -11.144 1.871 -6.759 1.00 93.44 92 LYS A CA 1
ATOM 726 C C . LYS A 1 92 ? -11.650 2.918 -7.748 1.00 93.44 92 LYS A C 1
ATOM 728 O O . LYS A 1 92 ? -12.623 2.693 -8.466 1.00 93.44 92 LYS A O 1
ATOM 733 N N . GLY A 1 93 ? -11.045 4.106 -7.716 1.00 89.56 93 GLY A N 1
ATOM 734 C CA . GLY A 1 93 ? -11.567 5.272 -8.430 1.00 89.56 93 GLY A CA 1
ATOM 735 C C . GLY A 1 93 ? -12.988 5.622 -7.971 1.00 89.56 93 GLY A C 1
ATOM 736 O O . GLY A 1 93 ? -13.223 5.894 -6.794 1.00 89.56 93 GLY A O 1
ATOM 737 N N . THR A 1 94 ? -13.943 5.608 -8.900 1.00 89.94 94 THR A N 1
ATOM 738 C CA . THR A 1 94 ? -15.357 5.918 -8.635 1.00 89.94 94 THR A CA 1
ATOM 739 C C . THR A 1 94 ? -16.221 4.680 -8.388 1.00 89.94 94 THR A C 1
ATOM 741 O O . THR A 1 94 ? -17.409 4.820 -8.105 1.00 89.94 94 THR A O 1
ATOM 744 N N . GLN A 1 95 ? -15.669 3.468 -8.434 1.00 94.50 95 GLN A N 1
ATOM 745 C CA . GLN A 1 95 ? -16.438 2.227 -8.303 1.00 94.50 95 GLN A CA 1
ATOM 746 C C . GLN A 1 95 ? -16.099 1.484 -7.009 1.00 94.50 95 GLN A C 1
ATOM 748 O O . GLN A 1 95 ? -15.037 1.688 -6.415 1.00 94.50 95 GLN A O 1
ATOM 753 N N . ALA A 1 96 ? -17.025 0.648 -6.534 1.00 95.44 96 ALA A N 1
ATOM 754 C CA . ALA A 1 96 ? -16.727 -0.292 -5.458 1.00 95.44 96 ALA A CA 1
ATOM 755 C C . ALA A 1 96 ? -15.645 -1.276 -5.927 1.00 95.44 96 ALA A C 1
ATOM 757 O O . ALA A 1 96 ? -15.614 -1.661 -7.092 1.00 95.44 96 ALA A O 1
ATOM 758 N N . CYS A 1 97 ? -14.728 -1.650 -5.036 1.00 96.25 97 CYS A N 1
ATOM 759 C CA . CYS A 1 97 ? -13.715 -2.646 -5.358 1.00 96.25 97 CYS A CA 1
ATOM 760 C C . CYS A 1 97 ? -14.193 -4.038 -4.933 1.00 96.25 97 CYS A C 1
ATOM 762 O O . CYS A 1 97 ? -13.938 -4.465 -3.807 1.00 96.25 97 CYS A O 1
ATOM 764 N N . ASP A 1 98 ? -14.853 -4.761 -5.836 1.00 94.94 98 ASP A N 1
ATOM 765 C CA . ASP A 1 98 ? -15.420 -6.087 -5.534 1.00 94.94 98 ASP A CA 1
ATOM 766 C C . ASP A 1 98 ? -14.352 -7.173 -5.322 1.00 94.94 98 ASP A C 1
ATOM 768 O O . ASP A 1 98 ? -14.580 -8.176 -4.639 1.00 94.94 98 ASP A O 1
ATOM 772 N N . ALA A 1 99 ? -13.159 -6.961 -5.882 1.00 95.75 99 ALA A N 1
ATOM 773 C CA . ALA A 1 99 ? -12.007 -7.835 -5.695 1.00 95.75 99 ALA A CA 1
ATOM 774 C C . ALA A 1 99 ? -11.215 -7.529 -4.408 1.00 95.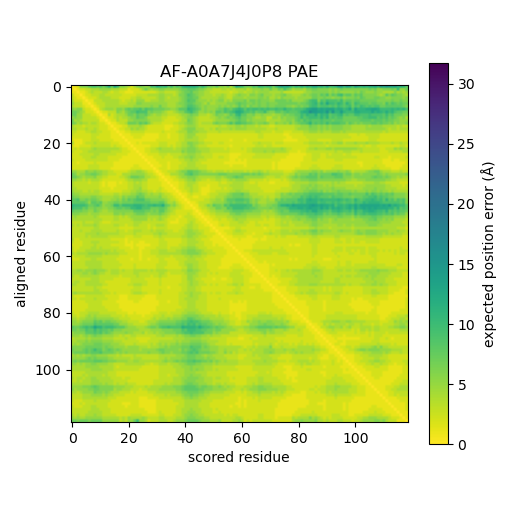75 99 ALA A C 1
ATOM 776 O O . ALA A 1 99 ? -10.402 -8.353 -3.987 1.00 95.75 99 ALA A O 1
ATOM 777 N N . CYS A 1 100 ? -11.445 -6.376 -3.770 1.00 96.69 100 CYS A N 1
ATOM 778 C CA . CYS A 1 100 ? -10.785 -6.015 -2.520 1.00 96.69 100 CYS A CA 1
ATOM 779 C C . CYS A 1 100 ? -11.436 -6.743 -1.340 1.00 96.69 100 CYS A C 1
ATOM 781 O O . CYS A 1 100 ? -12.657 -6.908 -1.289 1.00 96.69 100 CYS A O 1
ATOM 783 N N . ARG A 1 101 ? -10.636 -7.150 -0.351 1.00 97.50 101 ARG A N 1
ATOM 784 C CA . ARG A 1 101 ? -11.138 -7.873 0.828 1.00 97.50 101 ARG A CA 1
ATOM 785 C C . ARG A 1 101 ? -10.705 -7.176 2.103 1.00 97.50 101 ARG A C 1
ATOM 787 O O . ARG A 1 101 ? -9.517 -7.063 2.374 1.00 97.50 101 ARG A O 1
ATOM 794 N N . ILE A 1 102 ? -11.671 -6.719 2.898 1.00 97.50 102 ILE A N 1
ATOM 795 C CA . ILE A 1 102 ? -11.389 -6.203 4.240 1.00 97.50 102 ILE A CA 1
ATOM 796 C C . ILE A 1 102 ? -10.940 -7.381 5.103 1.00 97.50 102 ILE A C 1
ATOM 798 O O . ILE A 1 102 ? -11.692 -8.333 5.290 1.00 97.50 102 ILE A O 1
ATOM 802 N N . ILE A 1 103 ? -9.713 -7.299 5.606 1.00 97.88 103 ILE A N 1
ATOM 803 C CA . ILE A 1 103 ? -9.120 -8.286 6.510 1.00 97.88 103 ILE A CA 1
ATOM 804 C C . ILE A 1 103 ? -9.549 -7.960 7.939 1.00 97.88 103 ILE A C 1
ATOM 806 O O . ILE A 1 103 ? -9.970 -8.840 8.684 1.00 97.88 103 ILE A O 1
ATOM 810 N N . SER A 1 104 ? -9.476 -6.684 8.325 1.00 97.44 104 SER A N 1
ATOM 811 C CA . SER A 1 104 ? -9.917 -6.231 9.641 1.00 97.44 104 SER A CA 1
ATOM 812 C C . SER A 1 104 ? -10.250 -4.741 9.652 1.00 97.44 104 SER A C 1
ATOM 814 O O . SER A 1 104 ? -9.715 -3.948 8.880 1.00 97.44 104 SER A O 1
ATOM 816 N N . TYR A 1 105 ? -11.147 -4.343 10.553 1.00 96.94 105 TYR A N 1
ATOM 817 C CA . TYR A 1 105 ? -11.382 -2.940 10.878 1.00 96.94 105 TYR A CA 1
ATOM 818 C C . TYR A 1 105 ? -11.597 -2.792 12.381 1.00 96.94 105 TYR A C 1
ATOM 820 O O . TYR A 1 105 ? -12.565 -3.317 12.932 1.00 96.94 105 TYR A O 1
ATOM 828 N N . ASN A 1 106 ? -10.697 -2.068 13.043 1.00 95.81 106 ASN A N 1
ATOM 829 C CA . ASN A 1 106 ? -10.793 -1.776 14.465 1.00 95.81 106 ASN A CA 1
ATOM 830 C C . ASN A 1 106 ? -11.275 -0.334 14.662 1.00 95.81 106 ASN A C 1
ATOM 832 O O . ASN A 1 106 ? -10.554 0.619 14.371 1.00 95.81 106 ASN A O 1
ATOM 836 N N . LYS A 1 107 ? -12.500 -0.177 15.177 1.00 93.31 107 LYS A N 1
ATOM 837 C CA . LYS A 1 107 ? -13.122 1.133 15.434 1.00 93.31 107 LYS A CA 1
ATOM 838 C C . LYS A 1 107 ? -12.438 1.921 16.553 1.00 93.31 107 LYS A C 1
ATOM 840 O O . LYS A 1 107 ? -12.441 3.146 16.503 1.00 93.31 107 LYS A O 1
ATOM 845 N N . ASN A 1 108 ? -11.840 1.233 17.526 1.00 93.75 108 ASN A N 1
ATOM 846 C CA . ASN A 1 108 ? -11.182 1.866 18.669 1.00 93.75 108 ASN A CA 1
ATOM 847 C C . ASN A 1 108 ? -9.835 2.465 18.253 1.00 93.75 108 ASN A C 1
ATOM 849 O O . ASN A 1 108 ? -9.554 3.619 18.554 1.00 93.75 108 ASN A O 1
ATOM 853 N N . THR A 1 109 ? -9.029 1.706 17.502 1.00 95.06 109 THR A N 1
ATOM 854 C CA . THR A 1 109 ? -7.735 2.183 16.976 1.00 95.06 109 THR A CA 1
ATOM 855 C C . THR A 1 109 ? -7.865 2.921 15.644 1.00 95.06 109 THR A C 1
ATOM 857 O O . THR A 1 109 ? -6.884 3.454 15.131 1.00 95.06 109 THR A O 1
ATOM 860 N N . LYS A 1 110 ? -9.073 2.949 15.063 1.00 96.19 110 LYS A N 1
ATOM 861 C CA . LYS A 1 110 ? -9.389 3.566 13.766 1.00 96.19 110 LYS A CA 1
ATOM 862 C C . LYS A 1 110 ? -8.507 3.034 12.633 1.00 96.19 110 LYS A C 1
ATOM 864 O O . LYS A 1 110 ? -8.114 3.777 11.733 1.00 96.19 110 LYS A O 1
ATOM 869 N N . THR A 1 111 ? -8.190 1.743 12.684 1.00 97.62 111 THR A N 1
ATOM 870 C CA . THR A 1 111 ? -7.289 1.075 11.738 1.00 97.62 111 THR A CA 1
ATOM 871 C C . THR A 1 111 ? -8.080 0.149 10.829 1.00 97.62 111 THR A C 1
ATOM 873 O O . THR A 1 111 ? -8.790 -0.733 11.314 1.00 97.62 111 THR A O 1
ATOM 876 N N . LEU A 1 112 ? -7.953 0.341 9.518 1.00 98.12 112 LEU A N 1
ATOM 877 C CA . LEU A 1 112 ? -8.569 -0.490 8.485 1.00 98.12 112 LEU A CA 1
ATOM 878 C C . LEU A 1 112 ? -7.477 -1.234 7.718 1.00 98.12 112 LEU A C 1
ATOM 880 O O . LEU A 1 112 ? -6.582 -0.598 7.171 1.00 98.12 112 LEU A O 1
ATOM 884 N N . VAL A 1 113 ? -7.581 -2.558 7.648 1.00 98.25 113 VAL A N 1
ATOM 885 C CA . VAL A 1 113 ? -6.666 -3.425 6.901 1.00 98.25 113 VAL A CA 1
ATOM 886 C C . VAL A 1 113 ? -7.452 -4.174 5.834 1.00 98.25 113 VAL A C 1
ATOM 888 O O . VAL A 1 113 ? -8.468 -4.807 6.127 1.00 98.25 113 VAL A O 1
ATOM 891 N N . PHE A 1 114 ? -6.996 -4.117 4.588 1.00 98.12 114 PHE A N 1
ATOM 892 C CA . PHE A 1 114 ? -7.626 -4.809 3.467 1.00 98.12 114 PHE A CA 1
ATOM 893 C C . PHE A 1 114 ? -6.596 -5.239 2.428 1.00 98.12 114 PHE A C 1
ATOM 895 O O . PHE A 1 114 ? -5.539 -4.629 2.312 1.00 98.12 114 PHE A O 1
ATOM 902 N N . SER A 1 115 ? -6.900 -6.281 1.661 1.00 97.75 115 SER A N 1
ATOM 903 C CA . SER A 1 115 ? -6.093 -6.685 0.515 1.00 97.75 115 SER A CA 1
ATOM 904 C C . SER A 1 115 ? -6.656 -6.138 -0.790 1.00 97.75 115 SER A C 1
ATOM 906 O O . SER A 1 115 ? -7.872 -5.978 -0.956 1.00 97.75 115 SER A O 1
ATOM 908 N N . ILE A 1 116 ? -5.746 -5.877 -1.724 1.00 96.69 116 ILE A N 1
ATOM 909 C CA . ILE A 1 116 ? -6.037 -5.538 -3.116 1.00 96.69 116 ILE A CA 1
ATOM 910 C C . ILE A 1 116 ? -5.365 -6.571 -4.030 1.00 96.69 116 ILE A C 1
ATOM 912 O O . ILE A 1 116 ? -4.284 -7.053 -3.691 1.00 96.69 116 ILE A O 1
ATOM 916 N N . PRO A 1 117 ? -5.955 -6.918 -5.187 1.00 95.00 117 PRO A N 1
ATOM 917 C CA . PRO A 1 117 ? -5.284 -7.744 -6.198 1.00 95.00 117 PRO A CA 1
ATOM 918 C C . PRO A 1 117 ? -4.221 -6.964 -6.996 1.00 95.00 117 PRO A C 1
ATOM 920 O O . 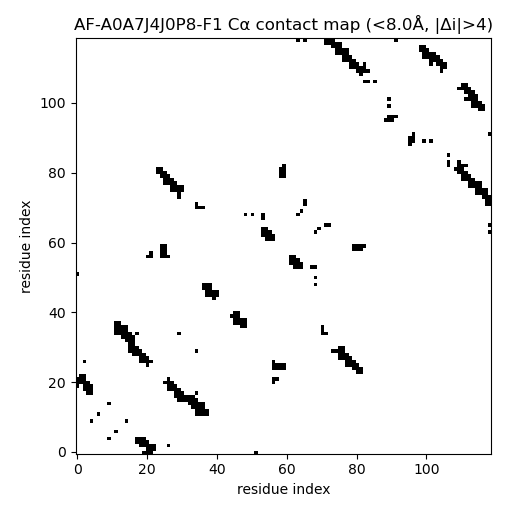PRO A 1 117 ? -3.394 -7.564 -7.672 1.00 95.00 117 PRO A O 1
ATOM 923 N N . GLY A 1 118 ? -4.276 -5.634 -6.935 1.00 93.19 118 GLY A N 1
ATOM 924 C CA . GLY A 1 118 ? -3.474 -4.679 -7.690 1.00 93.19 118 GLY A CA 1
ATOM 925 C C . GLY A 1 118 ? -4.123 -3.295 -7.610 1.00 93.19 118 GLY A C 1
ATOM 926 O O . GLY A 1 118 ? -5.263 -3.173 -7.142 1.00 93.19 118 GLY A O 1
ATOM 927 N N . PHE A 1 119 ? -3.395 -2.267 -8.041 1.00 90.62 119 PHE A N 1
ATOM 928 C CA . PHE A 1 119 ? -3.873 -0.882 -8.064 1.00 90.62 119 PHE A CA 1
ATOM 929 C C . PHE A 1 119 ? -4.866 -0.639 -9.191 1.00 90.62 119 PHE A C 1
ATOM 931 O O . PHE A 1 119 ? -4.880 -1.399 -10.188 1.00 90.62 119 PHE A O 1
#

Sequence (119 aa):
FDVKPDFNATDINGVQNLELGISQYGKISYANKNILLVKTTAQNEDERLNLDADLNISQGKITLNQNSLPQLNFPATITLYNINFTRPQIRKGTQACDACRIISYNKNTKTLVFSIPGF

Foldseek 3Di:
DVDFDDPVPDDLQFDAQTWDDDPQWWIKTDHPGTFRQWDQDPVRDTDGQPCVVAWDTDHVDIGGDCVRRVSQFAKIKIKTFPAQDPDDFDDDPPGGQPQKAFPDADNVRRMTIIIDRGD

Radius of gyration: 14.97 Å; Cα contacts (8 Å, |Δi|>4): 230; chains: 1; bounding box: 41×24×42 Å

Secondary structure (DSSP, 8-state):
--B---TTTS-TTSBSSEEEEETTTEEEEETT--B--EEE-TTS-EEE--HHHHEEEETTEEEE-TTT-GGG-S-EEEEE-S---SS---EETTEE-TT-EEEEEETTTTEEEEEES--

Solvent-accessible surface area (backbone atoms only — not comparable to full-atom values): 7027 Å² total; per-residue (Å²): 121,78,37,60,77,61,76,88,82,45,67,45,85,48,29,62,60,43,44,46,22,33,91,80,20,28,36,41,36,28,70,95,40,72,33,48,47,48,44,73,46,101,83,74,43,81,41,74,61,66,53,83,83,41,43,48,73,40,82,83,45,76,48,71,40,56,91,85,41,55,68,67,57,44,58,31,40,38,38,33,33,79,48,87,60,97,75,78,78,66,61,55,88,95,39,76,35,86,79,44,43,79,75,47,73,41,79,88,76,12,36,38,31,28,38,36,69,41,121

Organism: NCBI:txid3101447

Nearest PDB structures (foldseek):
  4myp-assembly1_B  TM=3.339E-01  e=7.778E-01  Listeria monocytogenes
  3sik-assembly1_A  TM=3.093E-01  e=9.180E-01  Bacillus anthracis
  4nla-assembly1_A  TM=3.681E-01  e=3.859E+00  Listeria monocytogenes

InterPro domains:
  IPR036903 Nuclear pore complex protein Nup98-Nup96-like, autopeptidase S59 domain superfamily [SSF82215] (11-119)

pLDDT: mean 93.11, std 3.93, range [83.0, 98.25]

Mean predicted aligned error: 3.67 Å